Protein AF-A0A519QJQ5-F1 (afdb_monomer_lite)

Foldseek 3Di:
DADAFCVGHGDPDNDDDVPGDLDDPDDFDFDDWAQDPDPLGIWTDTPPRPPDTDGPVSDDDDPDPDDDFAFPDFPDWDDDPNDIDTFTDGPPDDPVPTDD

Radius of gyration: 20.05 Å; chains: 1; bounding box: 42×38×57 Å

pLDDT: mean 82.04, std 8.56, range [55.53, 93.62]

Structure (mmCIF, N/CA/C/O backbone):
data_AF-A0A519QJQ5-F1
#
_entry.id   AF-A0A519QJQ5-F1
#
loop_
_atom_site.group_PDB
_atom_site.id
_atom_site.type_symbol
_atom_site.label_atom_id
_atom_site.label_alt_id
_atom_site.label_comp_id
_atom_site.label_asym_id
_atom_site.label_entity_id
_atom_site.label_seq_id
_atom_site.pdbx_PDB_ins_code
_atom_site.Cartn_x
_atom_site.Cartn_y
_atom_site.Cartn_z
_atom_site.occupancy
_atom_site.B_iso_or_equiv
_atom_site.auth_seq_id
_atom_site.auth_comp_id
_atom_site.auth_asym_id
_atom_site.auth_atom_id
_atom_site.pdbx_PDB_model_num
ATOM 1 N N . MET A 1 1 ? 4.465 3.131 -23.821 1.00 55.53 1 MET A N 1
ATOM 2 C CA . MET A 1 1 ? 4.419 4.109 -22.710 1.00 55.53 1 MET A CA 1
ATOM 3 C C . MET A 1 1 ? 5.729 4.888 -22.765 1.00 55.53 1 MET A C 1
ATOM 5 O O . MET A 1 1 ? 6.756 4.230 -22.844 1.00 55.53 1 MET A O 1
ATOM 9 N N . LYS A 1 2 ? 5.719 6.226 -22.864 1.00 59.16 2 LYS A N 1
ATOM 10 C CA . LYS A 1 2 ? 6.968 7.016 -22.889 1.00 59.16 2 LYS A CA 1
ATOM 11 C C . LYS A 1 2 ? 7.513 7.145 -21.464 1.00 59.16 2 LYS A C 1
ATOM 13 O O . LYS A 1 2 ? 6.713 7.319 -20.543 1.00 59.16 2 LYS A O 1
ATOM 18 N N . ALA A 1 3 ? 8.831 7.037 -21.293 1.00 66.44 3 ALA A N 1
ATOM 19 C CA . ALA A 1 3 ? 9.478 7.307 -20.009 1.00 66.44 3 ALA A CA 1
ATOM 20 C C . ALA A 1 3 ? 9.152 8.740 -19.554 1.00 66.44 3 ALA A C 1
ATOM 22 O O . ALA A 1 3 ? 8.948 9.618 -20.392 1.00 66.44 3 ALA A O 1
ATOM 23 N N . LYS A 1 4 ? 9.036 8.973 -18.245 1.00 72.69 4 LYS A N 1
ATOM 24 C CA . LYS A 1 4 ? 8.760 10.299 -17.673 1.00 72.69 4 LYS A CA 1
ATOM 25 C C . LYS A 1 4 ? 9.983 10.813 -16.928 1.00 72.69 4 LYS A C 1
ATOM 27 O O . LYS A 1 4 ? 10.721 10.017 -16.358 1.00 72.69 4 LYS A O 1
ATOM 32 N N . ASP A 1 5 ? 10.182 12.125 -16.926 1.00 73.94 5 ASP A N 1
ATOM 33 C CA . ASP A 1 5 ? 11.240 12.759 -16.149 1.00 73.94 5 ASP A CA 1
ATOM 34 C C . ASP A 1 5 ? 10.896 12.865 -14.656 1.00 73.94 5 ASP A C 1
ATOM 36 O O . ASP A 1 5 ? 9.781 12.561 -14.223 1.00 73.94 5 ASP A O 1
ATOM 40 N N . ALA A 1 6 ? 11.863 13.322 -13.854 1.00 66.50 6 ALA A N 1
ATOM 41 C CA . ALA A 1 6 ? 11.714 13.501 -12.408 1.00 66.50 6 ALA A CA 1
ATOM 42 C C . ALA A 1 6 ? 10.609 14.502 -11.983 1.00 66.50 6 ALA A C 1
ATOM 44 O O . ALA A 1 6 ? 10.271 14.555 -10.792 1.00 66.50 6 ALA A O 1
ATOM 45 N N . LEU A 1 7 ? 10.064 15.280 -12.931 1.00 71.56 7 LEU A N 1
ATOM 46 C CA . LEU A 1 7 ? 8.964 16.238 -12.762 1.00 71.56 7 LEU A CA 1
ATOM 47 C C . LEU A 1 7 ? 7.630 15.717 -13.336 1.00 71.56 7 LEU A C 1
ATOM 49 O O . LEU A 1 7 ? 6.595 16.353 -13.157 1.00 71.56 7 LEU A O 1
ATOM 53 N N . GLY A 1 8 ? 7.625 14.538 -13.967 1.00 71.19 8 GLY A N 1
ATOM 54 C CA . GLY A 1 8 ? 6.434 13.874 -14.495 1.00 71.19 8 GLY A CA 1
ATOM 55 C C . GLY A 1 8 ? 6.106 14.184 -15.960 1.00 71.19 8 GLY A C 1
ATOM 56 O O . GLY A 1 8 ? 5.069 13.720 -16.449 1.00 71.19 8 GLY A O 1
ATOM 57 N N . HIS A 1 9 ? 6.963 14.913 -16.677 1.00 79.81 9 HIS A N 1
ATOM 58 C CA . HIS A 1 9 ? 6.802 15.178 -18.107 1.00 79.81 9 HIS A CA 1
ATOM 59 C C . HIS A 1 9 ? 7.283 13.997 -18.949 1.00 79.81 9 HIS A C 1
ATOM 61 O O . HIS A 1 9 ? 8.214 13.288 -18.578 1.00 79.81 9 HIS A O 1
ATOM 67 N N . ASN A 1 10 ? 6.666 13.783 -20.112 1.00 82.31 10 ASN A N 1
ATOM 68 C CA . ASN A 1 10 ? 7.088 12.722 -21.025 1.00 82.31 10 ASN A CA 1
ATOM 69 C C . ASN A 1 10 ? 8.471 13.041 -21.611 1.00 82.31 10 ASN A C 1
ATOM 71 O O . ASN A 1 10 ? 8.674 14.107 -22.187 1.00 82.31 10 ASN A O 1
ATOM 75 N N . GLN A 1 11 ? 9.396 12.093 -21.515 1.00 76.75 11 GLN A N 1
ATOM 76 C CA . GLN A 1 11 ? 10.707 12.174 -22.138 1.00 76.75 11 GLN A CA 1
ATOM 77 C C . GLN A 1 11 ? 10.633 11.829 -23.628 1.00 76.75 11 GLN A C 1
ATOM 79 O O . GLN A 1 11 ? 9.791 11.048 -24.088 1.00 76.75 11 GLN A O 1
ATOM 84 N N . ASN A 1 12 ? 11.547 12.431 -24.389 1.00 80.00 12 ASN A N 1
ATOM 85 C CA . ASN A 1 12 ? 11.716 12.150 -25.814 1.00 80.00 12 ASN A CA 1
ATOM 86 C C . ASN A 1 12 ? 12.446 10.822 -26.062 1.00 80.00 12 ASN A C 1
ATOM 88 O O . ASN A 1 12 ? 12.296 10.238 -27.132 1.00 80.00 12 ASN A O 1
ATOM 92 N N . THR A 1 13 ? 13.201 10.336 -25.076 1.00 76.44 13 THR A N 1
ATOM 93 C CA . THR A 1 13 ? 13.955 9.080 -25.114 1.00 76.44 13 THR A CA 1
ATOM 94 C C . THR A 1 13 ? 13.496 8.150 -23.988 1.00 76.44 13 THR A C 1
ATOM 96 O O . THR A 1 13 ? 12.824 8.574 -23.051 1.00 76.44 13 THR A O 1
ATOM 99 N N . ASN A 1 14 ? 13.852 6.866 -24.083 1.00 74.56 14 ASN A N 1
ATOM 100 C CA . ASN A 1 14 ? 13.620 5.874 -23.022 1.00 74.56 14 ASN A CA 1
ATOM 101 C C . ASN A 1 14 ? 14.860 5.677 -22.124 1.00 74.56 14 ASN A C 1
ATOM 103 O O . ASN A 1 14 ? 14.946 4.683 -21.408 1.00 74.56 14 ASN A O 1
ATOM 107 N N . GLN A 1 15 ? 15.852 6.566 -22.217 1.00 76.94 15 GLN A N 1
ATOM 108 C CA . GLN A 1 15 ? 17.102 6.479 -21.464 1.00 76.94 15 GLN A CA 1
ATOM 109 C C . GLN A 1 15 ? 17.053 7.424 -20.267 1.00 76.94 15 GLN A C 1
ATOM 111 O O . GLN A 1 15 ? 16.590 8.554 -20.399 1.00 76.94 15 GLN A O 1
ATOM 116 N N . PHE A 1 16 ? 17.586 6.977 -19.130 1.00 69.69 16 PHE A N 1
ATOM 117 C CA . PHE A 1 16 ? 17.794 7.842 -17.972 1.00 69.69 16 PHE A CA 1
ATOM 118 C C . PHE A 1 16 ? 18.795 8.945 -18.311 1.00 69.69 16 PHE A C 1
ATOM 120 O O . PHE A 1 16 ? 19.867 8.672 -18.855 1.00 69.69 16 PHE A O 1
ATOM 127 N N . ARG A 1 17 ? 18.456 10.187 -17.968 1.00 72.62 17 ARG A N 1
ATOM 128 C CA . ARG A 1 17 ? 19.368 11.328 -18.089 1.00 72.62 17 ARG A CA 1
ATOM 129 C C . ARG A 1 17 ? 20.171 11.499 -16.808 1.00 72.62 17 ARG A C 1
ATOM 131 O O . ARG A 1 17 ? 19.763 11.065 -15.729 1.00 72.62 17 ARG A O 1
ATOM 138 N N . GLU A 1 18 ? 21.310 12.168 -16.924 1.00 70.62 18 GLU A N 1
ATOM 139 C CA . GLU A 1 18 ? 22.066 12.616 -15.760 1.00 70.62 18 GLU A CA 1
ATOM 140 C C . GLU A 1 18 ? 21.167 13.503 -14.878 1.00 70.62 18 GLU A C 1
ATOM 142 O O . GLU A 1 18 ? 20.575 14.471 -15.354 1.00 70.62 18 GLU A O 1
ATOM 147 N N . GLY A 1 19 ? 20.996 13.116 -13.610 1.00 68.19 19 GLY A N 1
ATOM 148 C CA . GLY A 1 19 ? 20.102 13.784 -12.657 1.00 68.19 19 GLY A CA 1
ATOM 149 C C . GLY A 1 19 ? 18.685 13.202 -12.533 1.00 68.19 19 GLY A C 1
ATOM 150 O O . GLY A 1 19 ? 17.948 13.629 -11.644 1.00 68.19 19 GLY A O 1
ATOM 151 N N . ASP A 1 20 ? 18.290 12.217 -13.350 1.00 71.69 20 ASP A N 1
ATOM 152 C CA . ASP A 1 20 ? 17.009 11.528 -13.150 1.00 71.69 20 ASP A CA 1
ATOM 153 C C . ASP A 1 20 ? 17.028 10.679 -11.860 1.00 71.69 20 ASP A C 1
ATOM 155 O O . ASP A 1 20 ? 18.045 10.114 -11.444 1.00 71.69 20 ASP A O 1
ATOM 159 N N . MET A 1 21 ? 15.867 10.578 -11.208 1.00 73.00 21 MET A N 1
ATOM 160 C CA . MET A 1 21 ? 15.717 9.820 -9.965 1.00 73.00 21 MET A CA 1
ATOM 161 C C . MET A 1 21 ? 15.842 8.319 -10.244 1.00 73.00 21 MET A C 1
ATOM 163 O O . MET A 1 21 ? 15.030 7.749 -10.968 1.00 73.00 21 MET A O 1
ATOM 167 N N . ARG A 1 22 ? 16.828 7.665 -9.618 1.00 76.81 22 ARG A N 1
ATOM 168 C CA . ARG A 1 22 ? 17.023 6.206 -9.723 1.00 76.81 22 ARG A CA 1
ATOM 169 C C . ARG A 1 22 ? 1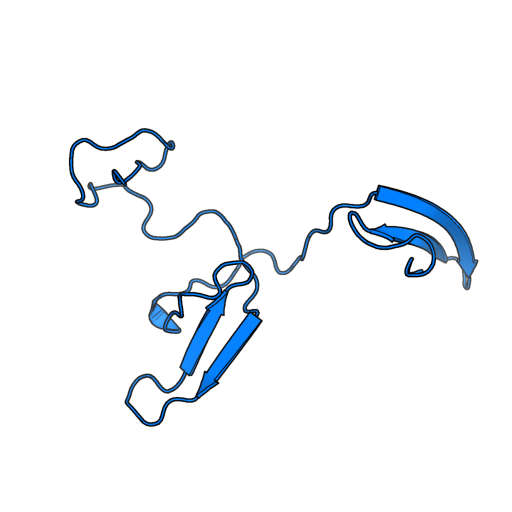5.959 5.396 -8.982 1.00 76.81 22 ARG A C 1
ATOM 171 O O . ARG A 1 22 ? 15.676 4.268 -9.364 1.00 76.81 22 ARG A O 1
ATOM 178 N N . PHE A 1 23 ? 15.369 5.977 -7.940 1.00 80.50 23 PHE A N 1
ATOM 179 C CA . PHE A 1 23 ? 14.342 5.347 -7.116 1.00 80.50 23 PHE A CA 1
ATOM 180 C C . PHE A 1 23 ? 13.037 6.137 -7.175 1.00 80.50 23 PHE A C 1
ATOM 182 O O . PHE A 1 23 ? 13.034 7.363 -7.319 1.00 80.50 23 PHE A O 1
ATOM 189 N N . SER A 1 24 ? 11.920 5.426 -7.020 1.00 79.25 24 SER A N 1
ATOM 190 C CA . SER A 1 24 ? 10.611 6.056 -6.862 1.00 79.25 24 SER A CA 1
ATOM 191 C C . SER A 1 24 ? 10.574 6.920 -5.599 1.00 79.25 24 SER A C 1
ATOM 193 O O . SER A 1 24 ? 11.137 6.557 -4.567 1.00 79.25 24 SER A O 1
ATOM 195 N N . LYS A 1 25 ? 9.869 8.054 -5.667 1.00 79.00 25 LYS A N 1
ATOM 196 C CA . LYS A 1 25 ? 9.552 8.883 -4.491 1.00 79.00 25 LYS A CA 1
ATOM 197 C C . LYS A 1 25 ? 8.423 8.278 -3.647 1.00 79.00 25 LYS A C 1
ATOM 199 O O . LYS A 1 25 ? 8.256 8.655 -2.493 1.00 79.00 25 LYS A O 1
ATOM 204 N N . GLU A 1 26 ? 7.637 7.372 -4.228 1.00 79.94 26 GLU A N 1
ATOM 205 C CA . GLU A 1 26 ? 6.552 6.683 -3.534 1.00 79.94 26 GLU A CA 1
ATOM 206 C C . GLU A 1 26 ? 7.090 5.503 -2.726 1.00 79.94 26 GLU A C 1
ATOM 208 O O . GLU A 1 26 ? 7.612 4.539 -3.289 1.00 79.94 26 GLU A O 1
ATOM 213 N N . THR A 1 27 ? 6.889 5.547 -1.413 1.00 84.75 27 THR A N 1
ATOM 214 C CA . THR A 1 27 ? 7.126 4.406 -0.530 1.00 84.75 27 THR A CA 1
ATOM 215 C C . THR A 1 27 ? 6.006 3.381 -0.686 1.00 84.75 27 THR A C 1
ATOM 217 O O . THR A 1 27 ? 4.825 3.732 -0.675 1.00 84.75 27 THR A O 1
ATOM 220 N N . ARG A 1 28 ? 6.361 2.098 -0.801 1.00 86.31 28 ARG A N 1
ATOM 221 C CA . ARG A 1 28 ? 5.402 0.988 -0.889 1.00 86.31 28 ARG A CA 1
ATOM 222 C C . ARG A 1 28 ? 5.775 -0.108 0.094 1.00 86.31 28 ARG A C 1
ATOM 224 O O . ARG A 1 28 ? 6.946 -0.451 0.220 1.00 86.31 28 ARG A O 1
ATOM 231 N N . THR A 1 29 ? 4.772 -0.686 0.745 1.00 87.81 29 THR A N 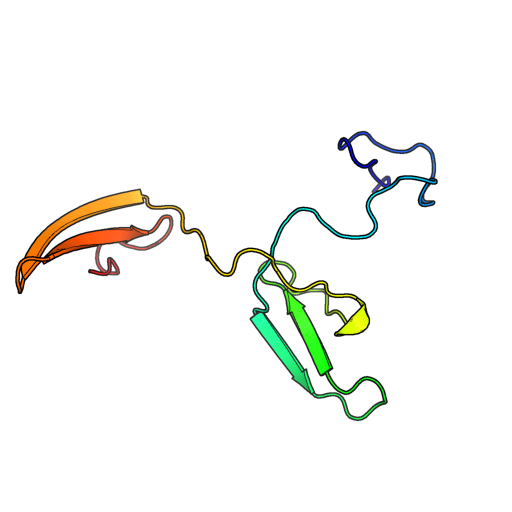1
ATOM 232 C CA . THR A 1 29 ? 4.963 -1.843 1.623 1.00 87.81 29 THR A CA 1
ATOM 233 C C . THR A 1 29 ? 5.272 -3.092 0.800 1.00 87.81 29 THR A C 1
ATOM 235 O O . THR A 1 29 ? 4.680 -3.307 -0.264 1.00 87.81 29 THR A O 1
ATOM 238 N N . ILE A 1 30 ? 6.161 -3.942 1.311 1.00 88.31 30 ILE A N 1
ATOM 239 C CA . ILE A 1 30 ? 6.376 -5.293 0.788 1.00 88.31 30 ILE A CA 1
ATOM 240 C C . ILE A 1 30 ? 5.142 -6.129 1.139 1.00 88.31 30 ILE A C 1
ATOM 242 O O . ILE A 1 30 ? 4.771 -6.239 2.303 1.00 88.31 30 ILE A O 1
ATOM 246 N N . GLN A 1 31 ? 4.488 -6.685 0.123 1.00 88.81 31 GLN A N 1
ATOM 247 C CA . GLN A 1 31 ? 3.289 -7.504 0.270 1.00 88.81 31 GLN A CA 1
ATOM 248 C C . GLN A 1 31 ? 3.623 -8.996 0.345 1.00 88.81 31 GLN A C 1
ATOM 250 O O . GLN A 1 31 ? 3.082 -9.685 1.201 1.00 88.81 31 GLN A O 1
ATOM 255 N N . ASN A 1 32 ? 4.506 -9.488 -0.530 1.00 87.75 32 ASN A N 1
ATOM 256 C CA . ASN A 1 32 ? 4.919 -10.893 -0.564 1.00 87.75 32 ASN A CA 1
ATOM 257 C C . ASN A 1 32 ? 6.442 -11.009 -0.685 1.00 87.75 32 ASN A C 1
ATOM 259 O O . ASN A 1 32 ? 7.083 -10.166 -1.317 1.00 87.75 32 ASN A O 1
ATOM 263 N N . ILE A 1 33 ? 6.999 -12.080 -0.115 1.00 90.31 33 ILE A N 1
ATOM 264 C CA . ILE A 1 33 ? 8.411 -12.454 -0.240 1.00 90.31 33 ILE A CA 1
ATOM 265 C C . ILE A 1 33 ? 8.464 -13.859 -0.836 1.00 90.31 33 ILE A C 1
ATOM 267 O O . ILE A 1 33 ? 7.929 -14.806 -0.261 1.00 90.31 33 ILE A O 1
ATOM 271 N N . PHE A 1 34 ? 9.099 -13.990 -1.993 1.00 88.62 34 PHE A N 1
ATOM 272 C CA . PHE A 1 34 ? 9.292 -15.255 -2.685 1.00 88.62 34 PHE A CA 1
ATOM 273 C C . PHE A 1 34 ? 10.708 -15.755 -2.446 1.00 88.62 34 PHE A C 1
ATOM 275 O O . PHE A 1 34 ? 11.673 -15.036 -2.701 1.00 88.62 34 PHE A O 1
ATOM 282 N N . VAL A 1 35 ? 10.827 -16.999 -1.988 1.00 86.81 35 VAL A N 1
ATOM 283 C CA . VAL A 1 35 ? 12.117 -17.674 -1.839 1.00 86.81 35 VAL A CA 1
ATOM 284 C C . VAL A 1 35 ? 12.409 -18.439 -3.123 1.00 86.81 35 VAL A C 1
ATOM 286 O O . VAL A 1 35 ? 11.671 -19.359 -3.481 1.00 86.81 35 VAL A O 1
ATOM 289 N N . MET A 1 36 ? 13.469 -18.053 -3.822 1.00 81.94 36 MET A N 1
ATOM 290 C CA . MET A 1 36 ? 13.920 -18.696 -5.050 1.00 81.94 36 MET A CA 1
ATOM 291 C C . MET A 1 36 ? 15.133 -19.596 -4.782 1.00 81.94 36 MET A C 1
ATOM 293 O O . MET A 1 36 ? 15.836 -19.454 -3.778 1.00 81.94 36 MET A O 1
ATOM 297 N N . ARG A 1 37 ? 15.330 -20.599 -5.644 1.00 79.75 37 ARG A N 1
ATOM 298 C CA . ARG A 1 37 ? 16.404 -21.600 -5.496 1.00 79.75 37 ARG A CA 1
ATOM 299 C C . ARG A 1 37 ? 17.734 -21.141 -6.109 1.00 79.75 37 ARG A C 1
ATOM 301 O O . ARG A 1 37 ? 18.763 -21.741 -5.816 1.00 79.75 37 ARG A O 1
ATOM 308 N N . ASP A 1 38 ? 17.704 -20.118 -6.953 1.00 71.75 38 ASP A N 1
ATOM 309 C CA . ASP A 1 38 ? 18.839 -19.488 -7.627 1.00 71.75 38 ASP A CA 1
ATOM 310 C C . ASP A 1 38 ? 19.501 -18.380 -6.777 1.00 71.75 38 ASP A C 1
ATOM 312 O O . ASP A 1 38 ? 19.045 -18.034 -5.683 1.00 71.75 38 ASP A O 1
ATOM 316 N N . LEU A 1 39 ? 20.654 -17.876 -7.241 1.00 64.38 39 LEU A N 1
ATOM 317 C CA . LEU A 1 39 ? 21.360 -16.757 -6.603 1.00 64.38 39 LEU A CA 1
ATOM 318 C C . LEU A 1 39 ? 20.506 -15.479 -6.662 1.00 64.38 39 LEU A C 1
ATOM 320 O O . LEU A 1 39 ? 19.820 -15.245 -7.650 1.00 64.38 39 LEU A O 1
ATOM 324 N N . LEU A 1 40 ? 20.587 -14.663 -5.599 1.00 62.91 40 LEU A N 1
ATOM 325 C CA . LEU A 1 40 ? 19.560 -13.702 -5.152 1.00 62.91 40 LEU A CA 1
ATOM 326 C C . LEU A 1 40 ? 18.268 -14.411 -4.710 1.00 62.91 40 LEU A C 1
ATOM 328 O O . LEU A 1 40 ? 17.238 -14.409 -5.379 1.00 62.91 40 LEU A O 1
ATOM 332 N N . ARG A 1 41 ? 18.355 -15.023 -3.522 1.00 75.44 41 ARG A N 1
ATOM 333 C CA . ARG A 1 41 ? 17.371 -15.971 -2.972 1.00 75.44 41 ARG A CA 1
ATOM 334 C C . ARG A 1 41 ? 15.993 -15.385 -2.698 1.00 75.44 41 ARG A C 1
ATOM 336 O O . ARG A 1 41 ? 15.050 -16.153 -2.541 1.00 75.44 41 ARG A O 1
ATOM 343 N N . TYR A 1 42 ? 15.869 -14.068 -2.585 1.00 86.81 42 TYR A N 1
ATOM 344 C CA . TYR A 1 42 ? 14.613 -13.429 -2.220 1.00 86.81 42 TYR A CA 1
ATOM 345 C C . TYR A 1 42 ? 14.176 -12.453 -3.295 1.00 86.81 42 TYR A C 1
ATOM 347 O O . TYR A 1 42 ? 14.937 -11.584 -3.721 1.00 86.81 42 TYR A O 1
ATOM 355 N N . ARG A 1 43 ? 12.912 -12.588 -3.691 1.00 90.69 43 ARG A N 1
ATOM 356 C CA . ARG A 1 43 ? 12.214 -11.577 -4.471 1.00 90.69 43 ARG A CA 1
ATOM 357 C C . ARG A 1 43 ? 11.076 -10.988 -3.666 1.00 90.69 43 ARG A C 1
ATOM 359 O O . ARG A 1 43 ? 10.300 -11.705 -3.041 1.00 90.69 43 ARG A O 1
ATOM 366 N N . TYR A 1 44 ? 10.959 -9.676 -3.722 1.00 91.00 44 TYR A N 1
ATOM 367 C CA . TYR A 1 44 ? 10.011 -8.892 -2.955 1.00 91.00 44 TYR A CA 1
ATOM 368 C C . TYR A 1 44 ? 8.972 -8.319 -3.900 1.00 91.00 44 TYR A C 1
ATOM 370 O O . TYR A 1 44 ? 9.304 -7.705 -4.910 1.00 91.00 44 TYR A O 1
ATOM 378 N N . GLN A 1 45 ? 7.703 -8.500 -3.579 1.00 92.25 45 GLN A N 1
ATOM 379 C CA . GLN A 1 45 ? 6.605 -7.920 -4.334 1.00 92.25 45 GLN A CA 1
ATOM 380 C C . GLN A 1 45 ? 5.993 -6.774 -3.548 1.00 92.25 45 GLN A C 1
ATOM 382 O O . GLN A 1 45 ? 5.592 -6.945 -2.398 1.00 92.25 45 GLN A O 1
ATOM 387 N N . LEU A 1 46 ? 5.903 -5.610 -4.181 1.00 90.38 46 LEU A N 1
ATOM 388 C CA . LEU A 1 46 ? 5.367 -4.401 -3.570 1.00 90.38 46 LEU A CA 1
ATOM 389 C C . LEU A 1 46 ? 3.841 -4.335 -3.700 1.00 90.38 46 LEU A C 1
ATOM 391 O O . LEU A 1 46 ? 3.255 -4.725 -4.715 1.00 90.38 46 LEU A O 1
ATOM 395 N N . LYS A 1 47 ? 3.194 -3.775 -2.675 1.00 86.69 47 LYS A N 1
ATOM 396 C CA . LYS A 1 47 ? 1.744 -3.562 -2.629 1.00 86.69 47 LYS A CA 1
ATOM 397 C C . LYS A 1 47 ? 1.273 -2.737 -3.834 1.00 86.69 47 LYS A C 1
ATOM 399 O O . LYS A 1 47 ? 1.818 -1.675 -4.148 1.00 86.69 47 LYS A O 1
ATOM 404 N N . GLY A 1 48 ? 0.243 -3.234 -4.520 1.00 84.31 48 GLY A N 1
ATOM 405 C CA . GLY A 1 48 ? -0.324 -2.600 -5.717 1.00 84.31 48 GLY A CA 1
ATOM 406 C C . GLY A 1 48 ? 0.439 -2.867 -7.022 1.00 84.31 48 GLY A C 1
ATOM 407 O O . GLY A 1 48 ? 0.056 -2.315 -8.051 1.00 84.31 48 GLY A O 1
ATOM 408 N N . MET A 1 49 ? 1.488 -3.700 -7.005 1.00 87.31 49 MET A N 1
ATOM 409 C CA . MET A 1 49 ? 2.226 -4.140 -8.200 1.00 87.31 49 MET A CA 1
ATOM 410 C C . MET A 1 49 ? 2.330 -5.678 -8.249 1.00 87.31 49 MET A C 1
ATOM 412 O O . MET A 1 49 ? 3.424 -6.231 -8.150 1.00 87.31 49 MET A O 1
ATOM 416 N N . PRO A 1 50 ? 1.201 -6.397 -8.404 1.00 87.25 50 PRO A N 1
ATOM 417 C CA . PRO A 1 50 ? 1.172 -7.863 -8.357 1.00 87.25 50 PRO A CA 1
ATOM 418 C C . PRO A 1 50 ? 1.889 -8.557 -9.530 1.00 87.25 50 PRO A C 1
ATOM 420 O O . PRO A 1 50 ? 2.141 -9.756 -9.474 1.00 87.25 50 PRO A O 1
ATOM 423 N N . GLN A 1 51 ? 2.205 -7.833 -10.601 1.00 89.44 51 GLN A N 1
ATOM 424 C CA . GLN A 1 51 ? 2.854 -8.374 -11.796 1.00 89.44 51 GLN A CA 1
ATOM 425 C C . GLN A 1 51 ? 4.386 -8.250 -11.792 1.00 89.44 51 GLN A C 1
ATOM 427 O O . GLN A 1 51 ? 5.026 -8.716 -12.730 1.00 89.44 51 GLN A O 1
ATOM 432 N N . VAL A 1 52 ? 4.982 -7.615 -10.773 1.00 89.75 52 VAL A N 1
ATOM 433 C CA . VAL A 1 52 ? 6.436 -7.387 -10.693 1.00 89.75 52 VAL A CA 1
ATOM 434 C C . VAL A 1 52 ? 6.965 -7.792 -9.318 1.00 89.75 52 VAL A C 1
ATOM 436 O O . VAL A 1 52 ? 6.258 -7.726 -8.311 1.00 89.75 52 VAL A O 1
ATOM 439 N N . SER A 1 53 ? 8.224 -8.217 -9.289 1.00 90.44 53 SER A N 1
ATOM 440 C CA . SER A 1 53 ? 8.982 -8.479 -8.071 1.00 90.44 53 SER A CA 1
ATOM 441 C C . SER A 1 53 ? 10.413 -7.976 -8.231 1.00 90.44 53 SER A C 1
ATOM 443 O O . SER A 1 53 ? 10.978 -8.121 -9.316 1.00 90.44 53 SER A O 1
ATOM 445 N N . TRP A 1 54 ? 10.989 -7.466 -7.152 1.00 90.06 54 TRP A N 1
ATOM 446 C CA . TRP A 1 54 ? 12.312 -6.850 -7.102 1.00 90.06 54 TRP A CA 1
ATOM 447 C C . TRP A 1 54 ? 13.265 -7.666 -6.244 1.00 90.06 54 TRP A C 1
ATOM 449 O O . TRP A 1 54 ? 12.837 -8.378 -5.333 1.00 90.06 54 TRP A O 1
ATOM 459 N N . TYR A 1 55 ? 14.553 -7.542 -6.518 1.00 90.25 55 TYR A N 1
ATOM 460 C CA . TYR A 1 55 ? 15.604 -7.996 -5.621 1.00 90.25 55 TYR A CA 1
ATOM 461 C C . TYR A 1 55 ? 15.833 -6.999 -4.484 1.00 90.25 55 TYR A C 1
ATOM 463 O O . TYR A 1 55 ? 15.439 -5.838 -4.570 1.00 90.25 55 TYR A O 1
ATOM 471 N N . GLU A 1 56 ? 16.488 -7.447 -3.413 1.00 86.62 56 GLU A N 1
ATOM 472 C CA . GLU A 1 56 ? 16.808 -6.587 -2.266 1.00 86.62 56 GLU A CA 1
ATOM 473 C C . GLU A 1 56 ? 17.638 -5.363 -2.681 1.00 86.62 56 GLU A C 1
ATOM 475 O O . GLU A 1 56 ? 17.341 -4.247 -2.272 1.00 86.62 56 GLU A O 1
ATOM 480 N N . GLU A 1 57 ? 18.613 -5.560 -3.571 1.00 87.62 57 GLU A N 1
ATOM 481 C CA . GLU A 1 57 ? 19.514 -4.516 -4.083 1.00 87.62 57 GLU A CA 1
ATOM 482 C C . GLU A 1 57 ? 18.799 -3.456 -4.941 1.00 87.62 57 GLU A C 1
ATOM 484 O O . GLU A 1 57 ? 19.292 -2.340 -5.107 1.00 87.62 57 GLU A O 1
ATOM 489 N N . GLU A 1 58 ? 17.626 -3.790 -5.485 1.00 87.25 58 GLU A N 1
ATOM 490 C CA . GLU A 1 58 ? 16.790 -2.877 -6.274 1.00 87.25 58 GLU A CA 1
ATOM 491 C C . GLU A 1 58 ? 15.840 -2.052 -5.392 1.00 87.25 58 GLU A C 1
ATOM 493 O O . GLU A 1 58 ? 15.143 -1.158 -5.884 1.00 87.25 58 GLU A O 1
ATOM 498 N N . LEU A 1 59 ? 15.794 -2.342 -4.089 1.00 88.62 59 LEU A N 1
ATOM 499 C CA . LEU A 1 59 ? 14.949 -1.665 -3.121 1.00 88.62 59 LEU A CA 1
ATOM 500 C C . LEU A 1 59 ? 15.780 -0.765 -2.210 1.00 88.62 59 LEU A C 1
ATOM 502 O O . LEU A 1 59 ? 16.898 -1.069 -1.811 1.00 88.62 59 LEU A O 1
ATOM 506 N N . MET A 1 60 ? 15.184 0.364 -1.841 1.00 89.12 60 MET A N 1
ATOM 507 C CA . MET A 1 60 ? 15.754 1.279 -0.863 1.00 89.12 60 MET A CA 1
ATOM 508 C C . MET A 1 60 ? 14.891 1.252 0.403 1.00 89.12 60 MET A C 1
ATOM 510 O O . MET A 1 60 ? 13.668 1.388 0.290 1.00 89.12 60 MET A O 1
ATOM 514 N N . PRO A 1 61 ? 15.488 1.115 1.603 1.00 86.12 61 PRO A N 1
ATOM 515 C CA . PRO A 1 61 ? 14.747 1.179 2.854 1.00 86.12 61 PRO A CA 1
ATOM 516 C C . PRO A 1 61 ? 13.923 2.464 2.965 1.00 86.12 61 PRO A C 1
ATOM 518 O O . PRO A 1 61 ? 14.407 3.570 2.707 1.00 86.12 61 PRO A O 1
ATOM 521 N N . ALA A 1 62 ? 12.665 2.316 3.367 1.00 85.31 62 ALA A N 1
ATOM 522 C CA . ALA A 1 62 ? 11.779 3.446 3.577 1.00 85.31 62 ALA A CA 1
ATOM 523 C C . ALA A 1 62 ? 12.242 4.283 4.779 1.00 85.31 62 ALA A C 1
ATOM 525 O O . ALA A 1 62 ? 12.510 3.745 5.852 1.00 85.31 62 ALA A O 1
ATOM 526 N N . LYS A 1 63 ? 12.274 5.613 4.623 1.00 81.62 63 LYS A N 1
ATOM 527 C CA . LYS A 1 63 ? 12.539 6.539 5.742 1.00 81.62 63 LYS A CA 1
ATOM 528 C C . LYS A 1 63 ? 11.396 6.571 6.758 1.00 81.62 63 LYS A C 1
ATOM 530 O O . LYS A 1 63 ? 11.623 6.849 7.929 1.00 81.62 63 LYS A O 1
ATOM 535 N N . THR A 1 64 ? 10.182 6.292 6.298 1.00 75.06 64 THR A N 1
ATOM 536 C CA . THR A 1 64 ? 8.959 6.330 7.099 1.00 75.06 64 THR A CA 1
ATOM 537 C C . THR A 1 64 ? 8.308 4.957 7.030 1.00 75.06 64 THR A C 1
ATOM 539 O O . THR A 1 64 ? 8.102 4.434 5.937 1.00 75.06 64 THR A O 1
ATOM 542 N N . GLN A 1 65 ? 7.999 4.371 8.185 1.00 69.31 65 GLN A N 1
ATOM 543 C CA . GLN A 1 65 ? 7.395 3.034 8.294 1.00 69.31 65 GLN 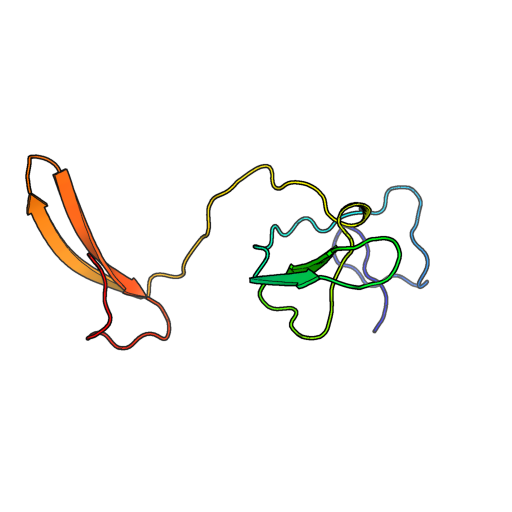A CA 1
ATOM 544 C C . GLN A 1 65 ? 5.866 3.086 8.459 1.00 69.31 65 GLN A C 1
ATOM 546 O O . GLN A 1 65 ? 5.239 2.096 8.823 1.00 69.31 65 GLN A O 1
ATOM 551 N N . GLU A 1 66 ? 5.257 4.246 8.222 1.00 66.75 66 GLU A N 1
ATOM 552 C CA . GLU A 1 66 ? 3.836 4.465 8.465 1.00 66.75 66 GLU A CA 1
ATOM 553 C C . GLU A 1 66 ? 3.007 4.083 7.237 1.00 66.75 66 GLU A C 1
ATOM 555 O O . G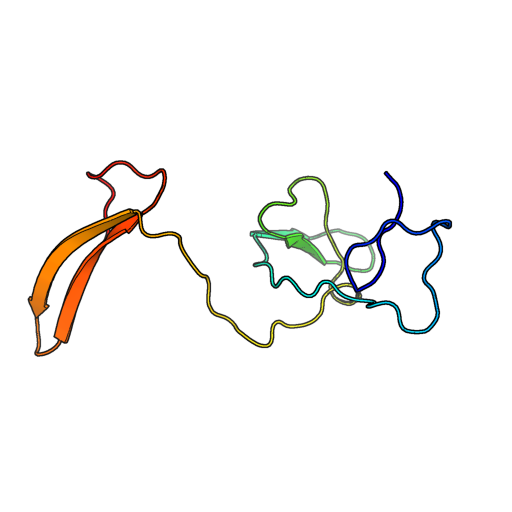LU A 1 66 ? 3.198 4.608 6.137 1.00 66.75 66 GLU A O 1
ATOM 560 N N . GLU A 1 67 ? 2.048 3.180 7.427 1.00 66.75 67 GLU A N 1
ATOM 561 C CA . GLU A 1 67 ? 1.017 2.920 6.431 1.00 66.75 67 GLU A CA 1
ATOM 562 C C . GLU A 1 67 ? -0.124 3.921 6.603 1.00 66.75 67 GLU A C 1
ATOM 564 O O . GLU A 1 67 ? -0.758 4.001 7.656 1.00 66.75 67 GLU A O 1
ATOM 569 N N . THR A 1 68 ? -0.409 4.682 5.548 1.00 68.56 68 THR A N 1
ATOM 570 C CA . THR A 1 68 ? -1.561 5.583 5.524 1.00 68.56 68 THR A CA 1
ATOM 571 C C . THR A 1 68 ? -2.785 4.858 4.977 1.00 68.56 68 THR A C 1
ATOM 573 O O . THR A 1 68 ? -2.712 4.068 4.034 1.00 68.56 68 THR A O 1
ATOM 576 N N . TYR A 1 69 ? -3.937 5.137 5.579 1.00 75.19 69 TYR A N 1
ATOM 577 C CA . TYR A 1 69 ? -5.213 4.538 5.214 1.00 75.19 69 TYR A CA 1
ATOM 578 C C . TYR A 1 69 ? -6.235 5.640 4.961 1.00 75.19 69 TYR A C 1
ATOM 580 O O . TYR A 1 69 ? -6.327 6.602 5.724 1.00 75.19 69 TYR A O 1
ATOM 588 N N . ILE A 1 70 ? -7.030 5.495 3.900 1.00 79.44 70 ILE A N 1
ATOM 589 C CA . ILE A 1 70 ? -8.123 6.430 3.630 1.00 79.44 70 ILE A CA 1
ATOM 590 C C . ILE A 1 70 ? -9.275 6.097 4.580 1.00 79.44 70 ILE A C 1
ATOM 592 O O . ILE A 1 70 ? -9.851 5.004 4.539 1.00 79.44 70 ILE A O 1
ATOM 596 N N . VAL A 1 71 ? -9.599 7.049 5.449 1.00 84.69 71 VAL A N 1
ATOM 597 C CA . VAL A 1 71 ? -10.719 6.955 6.384 1.00 84.69 71 VAL A CA 1
ATOM 598 C C . VAL A 1 71 ? -11.958 7.543 5.732 1.00 84.69 71 VAL A C 1
ATOM 600 O O . VAL A 1 71 ? -11.947 8.688 5.290 1.00 84.69 71 VAL A O 1
ATOM 603 N N . LYS A 1 72 ? -13.043 6.771 5.728 1.00 87.31 72 LYS A N 1
ATOM 604 C CA . LYS A 1 72 ? -14.346 7.243 5.270 1.00 87.31 72 LYS A CA 1
ATOM 605 C C . LYS A 1 72 ? -15.010 8.133 6.311 1.00 87.31 72 LYS A C 1
ATOM 607 O O . LYS A 1 72 ? -15.483 9.219 5.996 1.00 87.31 72 LYS A O 1
ATOM 612 N N . ALA A 1 73 ? -15.081 7.651 7.551 1.00 87.94 73 ALA A N 1
ATOM 613 C CA . ALA A 1 73 ? -15.623 8.407 8.674 1.00 87.94 73 ALA A CA 1
ATOM 614 C C . ALA A 1 73 ? -15.197 7.808 10.018 1.00 87.94 73 ALA A C 1
ATOM 616 O O . ALA A 1 73 ? -14.924 6.613 10.134 1.00 87.94 73 ALA A O 1
ATOM 617 N N . ILE A 1 74 ? -15.241 8.628 11.063 1.00 90.38 74 ILE A N 1
ATOM 618 C CA . ILE A 1 74 ? -15.194 8.159 12.447 1.00 90.38 74 ILE A CA 1
ATOM 619 C C . ILE A 1 74 ? -16.633 7.867 12.877 1.00 90.38 74 ILE A C 1
ATOM 621 O O . ILE A 1 74 ? -17.485 8.751 12.870 1.00 90.38 74 ILE A O 1
ATOM 625 N N . VAL A 1 75 ? -16.918 6.614 13.224 1.00 91.44 75 VAL A N 1
ATOM 626 C CA . VAL A 1 75 ? -18.280 6.136 13.530 1.00 91.44 75 VAL A CA 1
ATOM 627 C C . VAL A 1 75 ? -18.541 5.972 15.024 1.00 91.44 75 VAL A C 1
ATOM 629 O O . VAL A 1 75 ? -19.666 5.683 15.422 1.00 91.44 75 VAL A O 1
ATOM 632 N N . GLY A 1 76 ? -17.517 6.139 15.857 1.00 88.25 76 GLY A N 1
ATOM 633 C CA . GLY A 1 76 ? -17.641 6.025 17.302 1.00 88.25 76 GLY A CA 1
ATOM 634 C C . GLY A 1 76 ? -16.449 6.624 18.029 1.00 88.25 76 GLY A C 1
ATOM 635 O O . GLY A 1 76 ? -15.356 6.740 17.478 1.00 88.25 76 GLY A O 1
ATOM 636 N N . LYS A 1 77 ? -16.670 6.990 19.288 1.00 93.62 77 LYS A N 1
ATOM 637 C CA . LYS A 1 77 ? -15.655 7.504 20.206 1.00 93.62 77 LYS A CA 1
ATOM 638 C C . LYS A 1 77 ? -15.899 6.866 21.566 1.00 93.62 77 LYS A C 1
ATOM 640 O O . LYS A 1 77 ? -17.031 6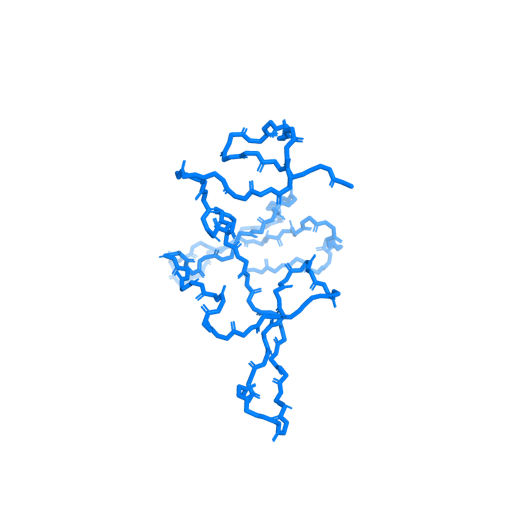.877 22.042 1.00 93.62 77 LYS A O 1
ATOM 645 N N . LYS A 1 78 ? -14.860 6.320 22.191 1.00 91.62 78 LYS A N 1
ATOM 646 C CA . LYS A 1 78 ? -14.929 5.812 23.567 1.00 91.62 78 LYS A CA 1
ATOM 647 C C . LYS A 1 78 ? -13.688 6.227 24.341 1.00 91.62 78 LYS A C 1
ATOM 649 O O . LYS A 1 78 ? -12.628 6.422 23.756 1.00 91.62 78 LYS A O 1
ATOM 654 N N . ARG A 1 79 ? -13.819 6.354 25.657 1.00 90.06 79 ARG A N 1
ATOM 655 C CA . ARG A 1 79 ? -12.691 6.598 26.557 1.00 90.06 79 ARG A CA 1
ATOM 656 C C . ARG A 1 79 ? -12.501 5.362 27.425 1.00 90.06 79 ARG A C 1
ATOM 658 O O . ARG A 1 79 ? -13.441 4.941 28.087 1.00 90.06 79 ARG A O 1
ATOM 665 N N . MET A 1 80 ? -11.307 4.787 27.402 1.00 88.19 80 MET A N 1
ATOM 666 C CA . MET A 1 80 ? -10.901 3.688 28.283 1.00 88.19 80 MET A CA 1
ATOM 667 C C . MET A 1 80 ? -9.516 4.012 28.828 1.00 88.19 80 MET A C 1
ATOM 669 O O . MET A 1 80 ? -8.673 4.487 28.077 1.00 88.19 80 MET A O 1
ATOM 673 N N . ASN A 1 81 ? -9.292 3.789 30.124 1.00 80.44 81 ASN A N 1
ATOM 674 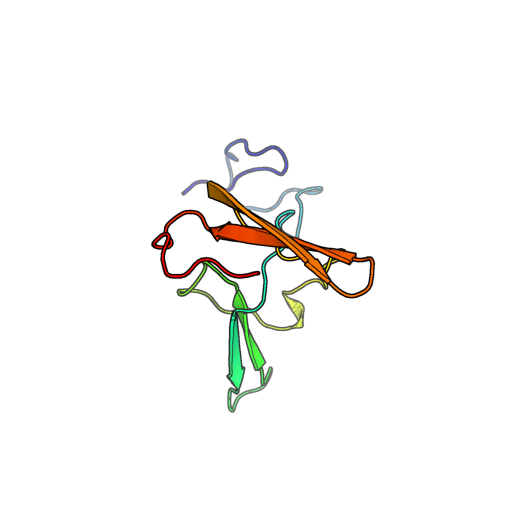C CA . ASN A 1 81 ? -7.995 3.999 30.784 1.00 80.44 81 ASN A CA 1
ATOM 675 C C . ASN A 1 81 ? -7.348 5.354 30.453 1.00 80.44 81 ASN A C 1
ATOM 677 O O . ASN A 1 81 ? -6.182 5.438 30.091 1.00 80.44 81 ASN A O 1
ATOM 681 N N . ASN A 1 82 ? -8.142 6.425 30.545 1.00 89.62 82 ASN A N 1
ATOM 682 C CA . ASN A 1 82 ? -7.727 7.795 30.239 1.00 89.62 82 ASN A CA 1
ATOM 683 C C . ASN A 1 82 ? -7.326 8.068 28.770 1.00 89.62 82 ASN A C 1
ATOM 685 O O . ASN A 1 82 ? -6.964 9.197 28.452 1.00 89.62 82 ASN A O 1
ATOM 689 N N . GLN A 1 83 ? -7.474 7.099 27.863 1.00 87.56 83 GLN A N 1
ATOM 690 C CA . GLN A 1 83 ? -7.157 7.232 26.443 1.00 87.56 83 GLN A CA 1
ATOM 691 C C . GLN A 1 83 ? -8.433 7.225 25.592 1.00 87.56 83 GLN A C 1
ATOM 693 O O . GLN A 1 83 ? -9.415 6.541 25.899 1.00 87.56 83 GLN A O 1
ATOM 698 N N . ILE A 1 84 ? -8.453 8.054 24.547 1.00 89.19 84 ILE A N 1
ATOM 699 C CA . ILE A 1 84 ? -9.591 8.174 23.630 1.00 89.19 84 ILE A CA 1
ATOM 700 C C . ILE A 1 84 ? -9.343 7.247 22.443 1.00 89.19 84 ILE A C 1
ATOM 702 O O . ILE A 1 84 ? -8.356 7.406 21.734 1.00 89.19 84 ILE A O 1
ATOM 706 N N . TYR A 1 85 ? -10.270 6.324 22.214 1.00 88.88 85 TYR A N 1
ATOM 707 C CA . TYR A 1 85 ? -10.286 5.436 21.058 1.00 88.88 85 TYR A CA 1
ATOM 708 C C . TYR A 1 85 ? -11.370 5.889 20.086 1.00 88.88 85 TYR A C 1
ATOM 710 O O . TYR A 1 85 ? -12.483 6.250 20.497 1.00 88.88 85 TYR A O 1
ATOM 718 N N . TYR A 1 86 ? -11.057 5.840 18.797 1.00 90.25 86 TYR A N 1
ATOM 719 C CA . TYR A 1 86 ? -11.966 6.212 17.724 1.00 90.25 86 TYR A CA 1
ATOM 720 C C . TYR A 1 86 ? -12.271 4.990 16.879 1.00 90.25 86 TYR A C 1
ATOM 722 O O . TYR A 1 86 ? -11.369 4.349 16.359 1.00 90.25 86 TYR A O 1
ATOM 730 N N . LYS A 1 87 ? -13.558 4.697 16.693 1.00 90.94 87 LYS A N 1
ATOM 731 C CA . LYS A 1 87 ? -13.970 3.656 15.761 1.00 90.94 87 LYS A CA 1
ATOM 732 C C . LYS A 1 87 ? -13.869 4.196 14.341 1.00 90.94 87 LYS A C 1
ATOM 734 O O . LYS A 1 87 ? -14.658 5.063 13.957 1.00 90.94 87 LYS A O 1
ATOM 739 N N . VAL A 1 88 ? -12.915 3.689 13.576 1.00 89.50 88 VAL A N 1
ATOM 740 C CA . VAL A 1 88 ? -12.606 4.124 12.216 1.00 89.50 88 VAL A CA 1
ATOM 741 C C . VAL A 1 88 ? -13.347 3.250 11.209 1.00 89.50 88 VAL A C 1
ATOM 743 O O . VAL A 1 88 ? -13.248 2.022 11.220 1.00 89.50 88 VAL A O 1
ATOM 746 N N . TRP A 1 89 ? -14.109 3.888 10.320 1.00 89.81 89 TRP A N 1
ATOM 747 C CA . TRP A 1 89 ? -14.674 3.251 9.137 1.00 89.81 89 TRP A CA 1
ATOM 748 C C . TRP A 1 89 ? -13.768 3.526 7.935 1.00 89.81 89 TRP A C 1
ATOM 750 O O . TRP A 1 89 ? -13.620 4.671 7.508 1.00 89.81 89 TRP A O 1
ATOM 760 N N . TRP A 1 90 ? -13.165 2.467 7.399 1.00 88.56 90 TRP A N 1
ATOM 761 C CA . TRP A 1 90 ? -12.241 2.524 6.268 1.00 88.56 90 TRP A CA 1
ATOM 762 C C . TRP A 1 90 ? -12.957 2.709 4.927 1.00 88.56 90 TRP A C 1
ATOM 764 O O . TRP A 1 90 ? -14.043 2.162 4.699 1.00 88.56 90 TRP A O 1
ATOM 774 N N . GLU A 1 91 ? -12.327 3.450 4.019 1.00 79.88 91 GLU A N 1
ATOM 775 C CA . GLU A 1 91 ? -12.805 3.612 2.647 1.00 79.88 91 GLU A CA 1
ATOM 776 C C . GLU A 1 91 ? -12.871 2.246 1.941 1.00 79.88 91 GLU A C 1
ATOM 778 O O . GLU A 1 91 ? -11.961 1.427 2.057 1.00 79.88 91 GLU A O 1
ATOM 783 N N . LYS A 1 92 ? -13.973 1.979 1.225 1.00 84.56 92 LYS A N 1
ATOM 784 C CA . LYS A 1 92 ? -14.314 0.682 0.589 1.00 84.56 92 LYS A CA 1
ATOM 785 C C . LYS A 1 92 ? -14.629 -0.500 1.530 1.00 84.56 92 LYS A C 1
ATOM 787 O O . LYS A 1 92 ? -15.012 -1.555 1.028 1.00 84.56 92 LYS A O 1
ATOM 792 N N . ALA A 1 93 ? -14.570 -0.346 2.856 1.00 85.06 93 ALA A N 1
ATOM 793 C CA . ALA A 1 93 ? -15.057 -1.360 3.803 1.00 85.06 93 ALA A CA 1
ATOM 794 C C . ALA A 1 93 ? -16.553 -1.167 4.128 1.00 85.06 93 ALA A C 1
ATOM 796 O O . ALA A 1 93 ? -17.090 -0.060 4.015 1.00 85.06 93 ALA A O 1
ATOM 797 N N . LYS A 1 94 ? -17.264 -2.217 4.568 1.00 87.38 94 LYS A N 1
ATOM 798 C CA . LYS A 1 94 ? -18.635 -2.053 5.090 1.00 87.38 94 LYS A CA 1
ATOM 799 C C . LYS A 1 94 ? -18.568 -1.458 6.498 1.00 87.38 94 LYS A C 1
ATOM 801 O O . LYS A 1 94 ? -17.665 -1.767 7.265 1.00 87.38 94 LYS A O 1
ATOM 806 N N . LYS A 1 95 ? -19.570 -0.661 6.887 1.00 81.31 95 LYS A N 1
ATOM 807 C CA . LYS A 1 95 ? -19.623 -0.016 8.219 1.00 81.31 95 LYS A CA 1
ATOM 808 C C . LYS A 1 95 ? -19.541 -1.018 9.384 1.00 81.31 95 LYS A C 1
ATOM 810 O O . LYS A 1 95 ? -19.046 -0.680 10.455 1.00 81.31 95 LYS A O 1
ATOM 815 N N . LYS A 1 96 ? -20.016 -2.250 9.172 1.00 87.56 96 LYS A N 1
ATOM 816 C CA . LYS A 1 96 ? -19.931 -3.344 10.150 1.00 87.56 96 LYS A CA 1
ATOM 817 C C . LYS A 1 96 ? -18.493 -3.804 10.434 1.00 87.56 96 LYS A C 1
ATOM 819 O O . LYS A 1 96 ? -18.236 -4.257 11.540 1.00 87.56 96 LYS A O 1
ATOM 824 N N . ASP A 1 97 ? -17.578 -3.610 9.486 1.00 87.06 97 ASP A N 1
ATOM 825 C CA . ASP A 1 97 ? -16.175 -4.036 9.568 1.00 87.06 97 ASP A CA 1
ATOM 826 C C . ASP A 1 97 ? -15.271 -2.909 10.121 1.00 87.06 97 ASP A C 1
ATOM 828 O O . ASP A 1 97 ? -14.050 -2.959 10.007 1.00 87.06 97 ASP A O 1
ATOM 832 N N . ALA A 1 98 ? -15.864 -1.855 10.697 1.00 88.31 98 ALA A N 1
ATOM 833 C CA . ALA A 1 98 ? -15.134 -0.747 11.310 1.00 88.31 98 ALA A CA 1
ATOM 834 C C . ALA A 1 98 ? -14.395 -1.187 12.590 1.00 88.31 98 ALA A C 1
ATOM 836 O O . ALA A 1 98 ? -14.971 -1.873 13.441 1.00 88.31 98 ALA A O 1
ATOM 837 N N . THR A 1 99 ? -13.157 -0.723 12.759 1.00 88.00 99 THR A N 1
ATOM 838 C CA . THR A 1 99 ? -12.238 -1.104 13.851 1.00 88.00 99 THR A CA 1
ATOM 839 C C . THR A 1 99 ? -12.082 0.020 14.880 1.00 88.00 99 THR A C 1
ATOM 841 O O . THR A 1 99 ? -12.288 1.179 14.534 1.00 88.00 99 THR A O 1
ATOM 844 N N . TRP A 1 100 ? -11.783 -0.316 16.142 1.00 85.75 100 TRP A N 1
ATOM 845 C CA . TRP A 1 100 ? -11.579 0.633 17.256 1.00 85.75 100 TRP A CA 1
ATOM 846 C C . TRP A 1 100 ? -10.118 1.011 17.463 1.00 85.75 100 TRP A C 1
ATOM 848 O O . TRP A 1 100 ? -9.267 0.166 17.119 1.00 85.75 100 TRP A O 1
#

Secondary structure (DSSP, 8-state):
---B-TTSPBPSSSSPPTT--SS-SS---EEEEEEPSSSS-EEEEETT-TT--B-GGG----S--PPP--EEEEEEEEEETTEEEEEEEETTS-GGG-B-

Sequence (100 aa):
MKAKDALGHNQNTNQFREGDMRFSKETRTIQNIFVMRDLLRYRYQLKGMPQVSWYEEELMPAKTQEETYIVKAIVGKKRMNNQIYYKVWWEKAKKKDATW